Protein AF-A0A7X2ISZ4-F1 (afdb_monomer_lite)

Sequence (148 aa):
MPLRTDCNGVTVMLDDWPGGSYKAIVINRAYRNSQFAVVDILGTRSVVFQCYWCKKLIGSAGVEGDHVVKQELGKSASSELAALFTEAETDRAGEDHWNLVLSCSECNGGSRNKHKMMLRSSFAKDRDKQGPKDPPPSGGGSAMDVST

Secondary structure (DSSP, 8-state):
--EEE-TTS-EEE-PPPSSSSHHHHHHHHHHHTT-EEEEEETTEEEEEEE-TTT--EE-GGGEEEEESS-HHHHT-SSHHHHHHHHHHH---TTS--TTEEEEEHHHHTT-S--SS---GGG-HHHHTTSS--PPPPP----------

Radius of gyration: 27.55 Å; chains: 1; bounding box: 78×75×49 Å

Organism: NCBI:txid2666085

Foldseek 3Di:
DDWFAAPVRDIDDDDQDDDDDPLSLQVSVQRVVNQWDFDQDPNDTAIWGQAPPPRDTHHSVFKDKAFPLDPVQCVDPDPVSVVVVCVLQDDPPPDRSNGIHIHGCCDHVCPVVDPPDDDPCNDPVVVVVPDPDDPPDDDDDDDDDDDD

Structure (mmCIF, N/CA/C/O backbone):
data_AF-A0A7X2ISZ4-F1
#
_entry.id   AF-A0A7X2ISZ4-F1
#
loop_
_atom_site.group_PDB
_atom_site.id
_atom_site.type_symbol
_atom_site.label_atom_id
_atom_site.label_alt_id
_atom_site.label_comp_id
_atom_site.label_asym_id
_atom_site.label_entity_id
_atom_site.label_seq_id
_atom_site.pdbx_PDB_ins_code
_atom_site.Cartn_x
_atom_site.Cartn_y
_atom_site.Cartn_z
_atom_site.occupancy
_atom_site.B_iso_or_equiv
_atom_site.auth_seq_id
_atom_site.auth_comp_id
_atom_site.auth_asym_id
_atom_site.auth_atom_id
_atom_site.pdbx_PDB_model_num
ATOM 1 N N . MET A 1 1 ? -12.774 14.941 4.789 1.00 68.38 1 MET A N 1
ATOM 2 C CA . MET A 1 1 ? -12.990 13.487 4.887 1.00 68.38 1 MET A CA 1
ATOM 3 C C . MET A 1 1 ? -13.757 12.932 3.701 1.00 68.38 1 MET A C 1
ATOM 5 O O . MET A 1 1 ? -14.975 13.077 3.658 1.00 68.38 1 MET A O 1
ATOM 9 N N . PRO A 1 2 ? -13.067 12.313 2.734 1.00 86.69 2 PRO A N 1
ATOM 10 C CA . PRO A 1 2 ? -13.705 11.445 1.753 1.00 86.69 2 PRO A CA 1
ATOM 11 C C . PRO A 1 2 ? -14.299 10.193 2.419 1.00 86.69 2 PRO A C 1
ATOM 13 O O . PRO A 1 2 ? -13.836 9.729 3.464 1.00 86.69 2 PRO A O 1
ATOM 16 N N . LEU A 1 3 ? -15.328 9.642 1.779 1.00 92.62 3 LEU A N 1
ATOM 17 C CA . LEU A 1 3 ? -15.908 8.352 2.130 1.00 92.62 3 LEU A CA 1
ATOM 18 C C . LEU A 1 3 ? -15.057 7.243 1.493 1.00 92.62 3 LEU A C 1
ATOM 20 O O . LEU A 1 3 ? -14.785 7.290 0.292 1.00 92.62 3 LEU A O 1
ATOM 24 N N . ARG A 1 4 ? -14.608 6.266 2.285 1.00 92.50 4 ARG A N 1
ATOM 25 C CA . ARG A 1 4 ? -13.764 5.149 1.831 1.00 92.50 4 ARG A CA 1
ATOM 26 C C . ARG A 1 4 ? -14.392 3.822 2.239 1.00 92.50 4 ARG A C 1
ATOM 28 O O . ARG A 1 4 ? -14.944 3.720 3.331 1.00 92.50 4 ARG A O 1
ATOM 35 N N . THR A 1 5 ? -14.271 2.808 1.392 1.00 93.94 5 THR A N 1
ATOM 36 C CA . THR A 1 5 ? -14.699 1.438 1.704 1.00 93.94 5 THR A CA 1
ATOM 37 C C . THR A 1 5 ? -13.469 0.610 2.042 1.00 93.94 5 THR A C 1
ATOM 39 O O . THR A 1 5 ? -12.467 0.675 1.337 1.00 93.94 5 THR A O 1
ATOM 42 N N . ASP A 1 6 ? -13.514 -0.107 3.158 1.00 94.06 6 ASP A N 1
ATOM 43 C CA . ASP A 1 6 ? -12.428 -0.973 3.607 1.00 94.06 6 ASP A CA 1
ATOM 44 C C . ASP A 1 6 ? -12.459 -2.337 2.878 1.00 94.06 6 ASP A C 1
ATOM 46 O O . ASP A 1 6 ? -13.381 -2.636 2.112 1.00 94.06 6 ASP A O 1
ATOM 50 N N . CYS A 1 7 ? -11.461 -3.195 3.103 1.00 92.31 7 CYS A N 1
ATOM 51 C CA . CYS A 1 7 ? -11.361 -4.500 2.439 1.00 92.31 7 CYS A CA 1
ATOM 52 C C . CYS A 1 7 ? -12.472 -5.489 2.829 1.00 92.31 7 CYS A C 1
ATOM 54 O O . CYS A 1 7 ? -12.602 -6.536 2.195 1.00 92.31 7 CYS A O 1
ATOM 56 N N . ASN A 1 8 ? -13.251 -5.184 3.869 1.00 91.88 8 ASN A N 1
ATOM 57 C CA . ASN A 1 8 ? -14.375 -5.985 4.347 1.00 91.88 8 ASN A CA 1
ATOM 58 C C . ASN A 1 8 ? -15.727 -5.426 3.868 1.00 91.88 8 ASN A C 1
ATOM 60 O O . ASN A 1 8 ? -16.772 -5.956 4.243 1.00 91.88 8 ASN A O 1
ATOM 64 N N . GLY A 1 9 ? -15.726 -4.358 3.061 1.00 91.75 9 GLY A N 1
ATOM 65 C CA . GLY A 1 9 ? -16.940 -3.687 2.593 1.00 91.75 9 GLY A CA 1
ATOM 66 C C . GLY A 1 9 ? -17.519 -2.675 3.585 1.00 91.75 9 GLY A C 1
ATOM 67 O O . GLY A 1 9 ? -18.610 -2.157 3.354 1.00 91.75 9 GLY A O 1
ATOM 68 N N . VAL A 1 10 ? -16.815 -2.365 4.678 1.00 91.62 10 VAL A N 1
ATOM 69 C CA . VAL A 1 10 ? -17.250 -1.367 5.658 1.00 91.62 10 VAL A CA 1
ATOM 70 C C . VAL A 1 10 ? -16.872 0.019 5.165 1.00 91.62 10 VAL A C 1
ATOM 72 O O . VAL A 1 10 ? -15.704 0.329 4.931 1.00 91.62 10 VAL A O 1
ATOM 75 N N . THR A 1 11 ? -17.867 0.888 5.048 1.00 93.94 11 THR A N 1
ATOM 76 C CA . THR A 1 11 ? -17.649 2.271 4.641 1.00 93.94 11 THR A CA 1
ATOM 77 C C . THR A 1 11 ? -17.370 3.165 5.847 1.00 93.94 11 THR A C 1
ATOM 79 O O . THR A 1 11 ? -18.091 3.136 6.846 1.00 93.94 11 THR A O 1
ATOM 82 N N . VAL A 1 12 ? -16.319 3.979 5.761 1.00 92.31 12 VAL A N 1
ATOM 83 C CA . VAL A 1 12 ? -15.872 4.882 6.825 1.00 92.31 12 VAL A CA 1
ATOM 84 C C . VAL A 1 12 ? -15.496 6.253 6.273 1.00 92.31 12 VAL A C 1
ATOM 86 O O . VAL A 1 12 ? -15.039 6.387 5.139 1.00 92.31 12 VAL A O 1
ATOM 89 N N . MET A 1 13 ? -15.666 7.283 7.100 1.00 92.94 13 MET A N 1
ATOM 90 C CA . MET A 1 13 ? -15.099 8.604 6.838 1.00 92.94 13 MET A CA 1
ATOM 91 C C . MET A 1 13 ? -13.635 8.580 7.262 1.00 92.94 13 MET A C 1
ATOM 93 O O . MET A 1 13 ? -13.343 8.335 8.434 1.00 92.94 13 MET A O 1
ATOM 97 N N . LEU A 1 14 ? -12.726 8.789 6.312 1.00 90.50 14 LEU A N 1
ATOM 98 C CA . LEU A 1 14 ? -11.290 8.695 6.556 1.00 90.50 14 LEU A CA 1
ATOM 99 C C . LEU A 1 14 ? -10.567 9.780 5.766 1.00 90.50 14 LEU A C 1
ATOM 101 O O . LEU A 1 14 ? -10.662 9.818 4.541 1.00 90.50 14 LEU A O 1
ATOM 105 N N . ASP A 1 15 ? -9.872 10.674 6.466 1.00 90.31 15 ASP A N 1
ATOM 106 C CA . ASP A 1 15 ? -9.008 11.659 5.818 1.00 90.31 15 ASP A CA 1
ATOM 107 C C . ASP A 1 15 ? -7.781 10.994 5.202 1.00 90.31 15 ASP A C 1
ATOM 109 O O . ASP A 1 15 ? -7.257 9.993 5.703 1.00 90.31 15 ASP A O 1
ATOM 113 N N . ASP A 1 16 ? -7.311 11.591 4.111 1.00 87.88 16 ASP A N 1
ATOM 114 C CA . ASP A 1 16 ? -6.036 11.222 3.528 1.00 87.88 16 ASP A CA 1
ATOM 115 C C . ASP A 1 16 ? -4.918 11.471 4.552 1.00 87.88 16 ASP A C 1
ATOM 117 O O . ASP A 1 16 ? -4.918 12.442 5.315 1.00 87.88 16 ASP A O 1
ATOM 121 N N . TRP A 1 17 ? -3.947 10.567 4.568 1.00 84.69 17 TRP A N 1
ATOM 122 C CA . TRP A 1 17 ? -2.746 10.691 5.367 1.00 84.69 17 TRP A CA 1
ATOM 123 C C . TRP A 1 17 ? -2.029 11.999 5.010 1.00 84.69 17 TRP A C 1
ATOM 125 O O . TRP A 1 17 ? -1.772 12.251 3.826 1.00 84.69 17 TRP A O 1
ATOM 135 N N . PRO A 1 18 ? -1.690 12.828 6.011 1.00 80.50 18 PRO A N 1
ATOM 136 C CA . PRO A 1 18 ? -1.170 14.161 5.762 1.00 80.50 18 PRO A CA 1
ATOM 137 C C . PRO A 1 18 ? 0.229 14.134 5.131 1.00 80.50 18 PRO A C 1
ATOM 139 O O . PRO A 1 18 ? 1.081 13.306 5.468 1.00 80.50 18 PRO A O 1
ATOM 142 N N . GLY A 1 19 ? 0.485 15.117 4.264 1.00 74.75 19 GLY A N 1
ATOM 143 C CA . GLY A 1 19 ? 1.790 15.374 3.650 1.00 74.75 19 GLY A CA 1
ATOM 144 C C . GLY A 1 19 ? 2.006 14.704 2.287 1.00 74.75 19 GLY A C 1
ATOM 145 O O . GLY A 1 19 ? 1.249 13.843 1.859 1.00 74.75 19 GLY A O 1
ATOM 146 N N . GLY A 1 20 ? 3.076 15.115 1.598 1.00 74.12 20 GLY A N 1
ATOM 147 C CA . GLY A 1 20 ? 3.455 14.623 0.262 1.00 74.12 20 GLY A CA 1
ATOM 148 C C . GLY A 1 20 ? 4.542 13.544 0.267 1.00 74.12 20 GLY A C 1
ATOM 149 O O . GLY A 1 20 ? 5.239 13.367 -0.727 1.00 74.12 20 GLY A O 1
ATOM 150 N N . SER A 1 21 ? 4.762 12.868 1.398 1.00 79.31 21 SER A N 1
ATOM 151 C CA . SER A 1 21 ? 5.801 11.835 1.492 1.00 79.31 21 SER A CA 1
ATOM 152 C C . SER A 1 21 ? 5.438 10.592 0.673 1.00 79.31 21 SER A C 1
ATOM 154 O O . SER A 1 21 ? 4.261 10.278 0.502 1.00 79.31 21 SER A O 1
ATOM 156 N N . TYR A 1 22 ? 6.441 9.815 0.251 1.00 78.50 22 TYR A N 1
ATOM 157 C CA . TYR A 1 22 ? 6.223 8.519 -0.410 1.00 78.50 22 TYR A CA 1
ATOM 158 C C . TYR A 1 22 ? 5.282 7.607 0.394 1.00 78.50 22 TYR A C 1
ATOM 160 O O . TYR A 1 22 ? 4.371 6.993 -0.154 1.00 78.50 22 TYR A O 1
ATOM 168 N N . LYS A 1 23 ? 5.433 7.588 1.724 1.00 81.00 23 LYS A N 1
ATOM 169 C CA . LYS A 1 23 ? 4.561 6.818 2.616 1.00 81.00 23 LYS A CA 1
ATOM 170 C C . LYS A 1 23 ? 3.110 7.310 2.592 1.00 81.00 23 LYS A C 1
ATOM 172 O O . LYS A 1 23 ? 2.202 6.485 2.567 1.00 81.00 23 LYS A O 1
ATOM 177 N N . ALA A 1 24 ? 2.892 8.626 2.560 1.00 82.19 24 ALA A N 1
ATOM 178 C CA . ALA A 1 24 ? 1.553 9.199 2.431 1.00 82.19 24 ALA A CA 1
ATOM 179 C C . ALA A 1 24 ? 0.913 8.819 1.086 1.00 82.19 24 ALA A C 1
ATOM 181 O O . ALA A 1 24 ? -0.244 8.410 1.061 1.00 82.19 24 ALA A O 1
ATOM 182 N N . ILE A 1 25 ? 1.678 8.842 -0.013 1.00 83.19 25 ILE A N 1
ATOM 183 C CA . ILE A 1 25 ? 1.206 8.407 -1.340 1.00 83.19 25 ILE A CA 1
ATOM 184 C C . ILE A 1 25 ? 0.743 6.942 -1.301 1.00 83.19 25 ILE A C 1
ATOM 186 O O . ILE A 1 25 ? -0.376 6.643 -1.719 1.00 83.19 25 ILE A O 1
ATOM 190 N N . VAL A 1 26 ? 1.565 6.041 -0.751 1.00 86.31 26 VAL A N 1
ATOM 191 C CA . VAL A 1 26 ? 1.252 4.602 -0.636 1.00 86.31 26 VAL A CA 1
ATOM 192 C C . VAL A 1 26 ? -0.002 4.366 0.209 1.00 86.31 26 VAL A C 1
ATOM 194 O O . VAL A 1 26 ? -0.870 3.584 -0.173 1.00 86.31 26 VAL A O 1
ATOM 197 N N . ILE A 1 27 ? -0.128 5.058 1.342 1.00 90.12 27 ILE A N 1
ATOM 198 C CA . ILE A 1 27 ? -1.277 4.902 2.240 1.00 90.12 27 ILE A CA 1
ATOM 199 C C . ILE A 1 27 ? -2.560 5.470 1.622 1.00 90.12 27 ILE A C 1
ATOM 201 O O . ILE A 1 27 ? -3.585 4.791 1.607 1.00 90.12 27 ILE A O 1
ATOM 205 N N . ASN A 1 28 ? -2.513 6.671 1.046 1.00 89.44 28 ASN A N 1
ATOM 206 C CA . ASN A 1 28 ? -3.683 7.294 0.413 1.00 89.44 28 ASN A CA 1
ATOM 207 C C . ASN A 1 28 ? -4.172 6.485 -0.785 1.00 89.44 28 ASN A C 1
ATOM 209 O O . ASN A 1 28 ? -5.353 6.484 -1.131 1.00 89.44 28 ASN A O 1
ATOM 213 N N . ARG A 1 29 ? -3.259 5.765 -1.428 1.00 86.62 29 ARG A N 1
ATOM 214 C CA . ARG A 1 29 ? -3.596 4.789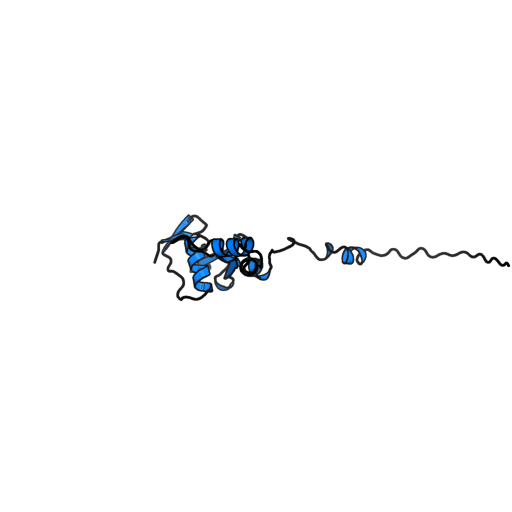 -2.450 1.00 86.62 29 ARG A CA 1
ATOM 215 C C . ARG A 1 29 ? -4.246 3.536 -1.868 1.00 86.62 29 ARG A C 1
ATOM 217 O O . ARG A 1 29 ? -5.252 3.080 -2.397 1.00 86.62 29 ARG A O 1
ATOM 224 N N . ALA A 1 30 ? -3.732 3.009 -0.760 1.00 89.81 30 ALA A N 1
ATOM 225 C CA . ALA A 1 30 ? -4.377 1.901 -0.061 1.00 89.81 30 ALA A CA 1
ATOM 226 C C . ALA A 1 30 ? -5.817 2.248 0.362 1.00 89.81 30 ALA A C 1
ATOM 228 O O . ALA A 1 30 ? -6.697 1.397 0.260 1.00 89.81 30 ALA A O 1
ATOM 229 N N . TYR A 1 31 ? -6.086 3.499 0.753 1.00 91.50 31 TYR A N 1
ATOM 230 C CA . TYR A 1 31 ? -7.447 3.979 1.025 1.00 91.50 31 TYR A CA 1
ATOM 231 C C . TYR A 1 31 ? -8.349 3.970 -0.212 1.00 91.50 31 TYR A C 1
ATOM 233 O O . TYR A 1 31 ? -9.507 3.571 -0.116 1.00 91.50 31 TYR A O 1
ATOM 241 N N . ARG A 1 32 ? -7.830 4.383 -1.373 1.00 88.19 32 ARG A N 1
ATOM 242 C CA . ARG A 1 32 ? -8.562 4.351 -2.651 1.00 88.19 32 ARG A CA 1
ATOM 243 C C . ARG A 1 32 ? -8.854 2.927 -3.124 1.00 88.19 32 ARG A C 1
ATOM 245 O O . ARG A 1 32 ? -9.963 2.643 -3.557 1.00 88.19 32 ARG A O 1
ATOM 252 N N . ASN A 1 33 ? -7.902 2.021 -2.934 1.00 86.25 33 ASN A N 1
ATOM 253 C CA . ASN A 1 33 ? -7.984 0.634 -3.393 1.00 86.25 33 ASN A CA 1
ATOM 254 C C . ASN A 1 33 ? -8.654 -0.322 -2.395 1.00 86.25 33 ASN A C 1
ATOM 256 O O . ASN A 1 33 ? -8.551 -1.536 -2.558 1.00 86.25 33 ASN A O 1
ATOM 260 N N . SER A 1 34 ? -9.301 0.190 -1.343 1.00 91.44 34 SER A N 1
ATOM 261 C CA . SER A 1 34 ? -9.907 -0.635 -0.285 1.00 91.44 34 SER A CA 1
ATOM 262 C C . SER A 1 34 ? -8.916 -1.624 0.361 1.00 91.44 34 SER A C 1
ATOM 264 O O . SER A 1 34 ? -9.285 -2.725 0.750 1.00 91.44 34 SER A O 1
ATOM 266 N N . GLN A 1 35 ? -7.631 -1.259 0.479 1.00 91.88 35 GLN A N 1
ATOM 267 C CA . GLN A 1 35 ? -6.560 -2.089 1.063 1.00 91.88 35 GLN A CA 1
ATOM 268 C C . GLN A 1 35 ? -6.278 -1.745 2.530 1.00 91.88 35 GLN A C 1
ATOM 270 O O . GLN A 1 35 ? -5.134 -1.733 2.994 1.00 91.88 35 GLN A O 1
ATOM 275 N N . PHE A 1 36 ? -7.326 -1.444 3.275 1.00 95.19 36 PHE A N 1
ATOM 276 C CA . PHE A 1 36 ? -7.258 -1.179 4.701 1.00 95.19 36 PHE A CA 1
ATOM 277 C C . PHE A 1 36 ? -8.436 -1.857 5.388 1.00 95.19 36 PHE A C 1
ATOM 279 O O . PHE A 1 36 ? -9.407 -2.221 4.735 1.00 95.19 36 PHE A O 1
ATOM 286 N N . ALA A 1 37 ? -8.341 -2.028 6.696 1.00 95.00 37 ALA A N 1
ATOM 287 C CA . ALA A 1 37 ? -9.436 -2.454 7.543 1.00 95.00 37 ALA A CA 1
ATOM 288 C C . ALA A 1 37 ? -9.471 -1.551 8.766 1.00 95.00 37 ALA A C 1
ATOM 290 O O . ALA A 1 37 ? -8.426 -1.106 9.259 1.00 95.00 37 ALA A O 1
ATOM 291 N N . VAL A 1 38 ? -10.672 -1.298 9.270 1.00 92.94 38 VAL A N 1
ATOM 292 C CA . VAL A 1 38 ? -10.827 -0.591 10.536 1.00 92.94 38 VAL A CA 1
ATOM 293 C C . VAL A 1 38 ? -11.127 -1.602 11.627 1.00 92.94 38 VAL A C 1
ATOM 295 O O . VAL A 1 38 ? -12.167 -2.252 11.614 1.00 92.94 38 VAL A O 1
ATOM 298 N N . VAL A 1 39 ? -10.193 -1.743 12.561 1.00 91.69 39 VAL A N 1
ATOM 299 C CA . VAL A 1 39 ? -10.240 -2.735 13.638 1.00 91.69 39 VAL A CA 1
ATOM 300 C C . VAL A 1 39 ? -10.309 -2.038 14.988 1.00 91.69 39 VAL A C 1
ATOM 302 O O . VAL A 1 39 ? -9.788 -0.936 15.154 1.00 91.69 39 VAL A O 1
ATOM 305 N N . ASP A 1 40 ? -10.949 -2.677 15.958 1.00 90.81 40 ASP A N 1
ATOM 306 C CA . ASP A 1 40 ? -10.922 -2.223 17.344 1.00 90.81 40 ASP A CA 1
ATOM 307 C C . ASP A 1 40 ? -9.809 -2.966 18.090 1.00 90.81 40 ASP A C 1
ATOM 309 O O . ASP A 1 40 ? -9.810 -4.197 18.168 1.00 90.81 40 ASP A O 1
ATOM 313 N N . ILE A 1 41 ? -8.823 -2.222 18.588 1.00 85.81 41 ILE A N 1
ATOM 314 C CA . ILE A 1 41 ? -7.718 -2.756 19.380 1.00 85.81 41 ILE A CA 1
ATOM 315 C C . ILE A 1 41 ? -7.813 -2.110 20.757 1.00 85.81 41 ILE A C 1
ATOM 317 O O . ILE A 1 41 ? -7.567 -0.915 20.904 1.00 85.81 41 ILE A O 1
ATOM 321 N N . LEU A 1 42 ? -8.157 -2.909 21.771 1.00 88.56 42 LEU A N 1
ATOM 322 C CA . LEU A 1 42 ? -8.269 -2.463 23.167 1.00 88.56 42 LEU A CA 1
ATOM 323 C C . LEU A 1 42 ? -9.245 -1.280 23.365 1.00 88.56 42 LEU A C 1
ATOM 325 O O . LEU A 1 42 ? -8.982 -0.388 24.168 1.00 88.56 42 LEU A O 1
ATOM 329 N N . GLY A 1 43 ? -10.360 -1.250 22.629 1.00 88.94 43 GLY A N 1
ATOM 330 C CA . GLY A 1 43 ? -11.355 -0.172 22.690 1.00 88.94 43 GLY A CA 1
ATOM 331 C C . GLY A 1 43 ? -10.975 1.066 21.872 1.00 88.94 43 GLY A C 1
ATOM 332 O O . GLY A 1 43 ? -11.677 2.076 21.920 1.00 88.94 43 GLY A O 1
ATOM 333 N N . THR A 1 44 ? -9.857 1.017 21.139 1.00 89.69 44 THR A N 1
ATOM 334 C CA . THR A 1 44 ? -9.410 2.088 20.250 1.00 89.69 44 THR A CA 1
ATOM 335 C C . THR A 1 44 ? -9.546 1.662 18.796 1.00 89.69 44 THR A C 1
ATOM 337 O O . THR A 1 44 ? -8.859 0.757 18.308 1.00 89.69 44 THR A O 1
ATOM 340 N N . ARG A 1 45 ? -10.389 2.393 18.066 1.00 88.06 45 ARG A N 1
ATOM 341 C CA . ARG A 1 45 ? -10.560 2.224 16.625 1.00 88.06 45 ARG A CA 1
ATOM 342 C C . ARG A 1 45 ? -9.272 2.603 15.895 1.00 88.06 45 ARG A C 1
ATOM 344 O O . ARG A 1 45 ? -8.854 3.756 15.914 1.00 88.06 45 ARG A O 1
ATOM 351 N N . SER A 1 46 ? -8.664 1.625 15.239 1.00 90.94 46 SER A N 1
ATOM 352 C CA . SER A 1 46 ? -7.382 1.745 14.550 1.00 90.94 46 SER A CA 1
ATOM 353 C C . SER A 1 46 ? -7.513 1.339 13.087 1.00 90.94 46 SER A C 1
ATOM 355 O O . SER A 1 46 ? -8.253 0.418 12.742 1.00 90.94 46 SER A O 1
ATOM 357 N N . VAL A 1 47 ? -6.766 2.014 12.214 1.00 92.94 47 VAL A N 1
ATOM 358 C CA . VAL A 1 47 ? -6.663 1.644 10.799 1.00 92.94 47 VAL A CA 1
ATOM 359 C C . VAL A 1 47 ? -5.449 0.742 10.616 1.00 92.94 47 VAL A C 1
ATOM 361 O O . VAL A 1 47 ? -4.324 1.115 10.957 1.00 92.94 47 VAL A O 1
ATOM 364 N N . VAL A 1 48 ? -5.682 -0.444 10.066 1.00 95.31 48 VAL A N 1
ATOM 365 C CA . VAL A 1 48 ? -4.637 -1.378 9.638 1.00 95.31 48 VAL A CA 1
ATOM 366 C C . VAL A 1 48 ? -4.712 -1.565 8.131 1.00 95.31 48 VAL A C 1
ATOM 368 O O . VAL A 1 48 ? -5.741 -1.325 7.508 1.00 95.31 48 VAL A O 1
ATOM 371 N N . PHE A 1 49 ? -3.613 -1.994 7.531 1.00 95.62 49 PHE A N 1
ATOM 372 C CA . PHE A 1 49 ? -3.456 -2.072 6.087 1.00 95.62 49 PHE A CA 1
ATOM 373 C C . PHE A 1 49 ? -3.327 -3.514 5.635 1.00 95.62 49 PHE A C 1
ATOM 375 O O . PHE A 1 49 ? -2.644 -4.305 6.280 1.00 95.62 49 PHE A O 1
ATOM 382 N N . GLN A 1 50 ? -3.954 -3.862 4.518 1.00 94.44 50 GLN A N 1
ATOM 383 C CA . GLN A 1 50 ? -3.840 -5.191 3.938 1.00 94.44 50 GLN A CA 1
ATOM 384 C C . GLN A 1 50 ? -2.700 -5.211 2.918 1.00 94.44 50 GLN A C 1
ATOM 386 O O . GLN A 1 50 ? -2.773 -4.561 1.876 1.00 94.44 50 GLN A O 1
ATOM 391 N N . CYS A 1 51 ? -1.661 -6.002 3.186 1.00 91.25 51 CYS A N 1
ATOM 392 C CA . CYS A 1 51 ? -0.574 -6.212 2.231 1.00 91.25 51 CYS A CA 1
ATOM 393 C C . CYS A 1 51 ? -1.121 -6.753 0.899 1.00 91.25 51 CYS A C 1
ATOM 395 O O . CYS A 1 51 ? -1.808 -7.777 0.882 1.00 91.25 51 CYS A O 1
ATOM 397 N N . TYR A 1 52 ? -0.767 -6.117 -0.222 1.00 88.69 52 TYR A N 1
ATOM 398 C CA . TYR A 1 52 ? -1.197 -6.520 -1.563 1.00 88.69 52 TYR A CA 1
ATOM 399 C C . TYR A 1 52 ? -0.849 -7.983 -1.871 1.00 88.69 52 TYR A C 1
ATOM 401 O O . TYR A 1 52 ? -1.670 -8.705 -2.439 1.00 88.69 52 TYR A O 1
ATOM 409 N N . TRP A 1 53 ? 0.325 -8.441 -1.429 1.00 85.50 53 TRP A N 1
ATOM 410 C CA . TRP A 1 53 ? 0.872 -9.754 -1.769 1.00 85.50 53 TRP A CA 1
ATOM 411 C C . TRP A 1 53 ? 0.359 -10.895 -0.890 1.00 85.50 53 TRP A C 1
ATOM 413 O O . TRP A 1 53 ? -0.125 -11.902 -1.400 1.00 85.50 53 TRP A O 1
ATOM 423 N N . CYS A 1 54 ? 0.497 -10.772 0.433 1.00 87.06 54 CYS A N 1
ATOM 424 C CA . CYS A 1 54 ? 0.195 -11.860 1.371 1.00 87.06 54 CYS A CA 1
ATOM 425 C C . CYS A 1 54 ? -1.141 -11.698 2.097 1.00 87.06 54 CYS A C 1
ATOM 427 O O . CYS A 1 54 ? -1.501 -12.564 2.888 1.00 87.06 54 CYS A O 1
ATOM 429 N N . LYS A 1 55 ? -1.848 -10.586 1.864 1.00 91.25 55 LYS A N 1
ATOM 430 C CA . LYS A 1 55 ? -3.136 -10.244 2.485 1.00 91.25 55 LYS A CA 1
ATOM 431 C C . LYS A 1 55 ? -3.117 -10.150 4.019 1.00 91.25 55 LYS A C 1
ATOM 433 O O . LYS A 1 55 ? -4.166 -9.974 4.628 1.00 91.25 55 LYS A O 1
ATOM 438 N N . LYS A 1 56 ? -1.937 -10.205 4.654 1.00 91.88 56 LYS A N 1
ATOM 439 C CA . LYS A 1 56 ? -1.778 -9.948 6.092 1.00 91.88 56 LYS A CA 1
ATOM 440 C C . LYS A 1 56 ? -2.145 -8.499 6.411 1.00 91.88 56 LYS A C 1
ATOM 442 O O . LYS A 1 56 ? -1.784 -7.593 5.655 1.00 91.88 56 LYS A O 1
ATOM 447 N N . LEU A 1 57 ? -2.802 -8.304 7.552 1.00 92.94 57 LEU A N 1
ATOM 448 C CA . LEU A 1 57 ? -3.044 -6.983 8.119 1.00 92.94 57 LEU A CA 1
ATOM 449 C C . LEU A 1 57 ? -1.799 -6.511 8.872 1.00 92.94 57 LEU A C 1
ATOM 451 O O . LEU A 1 57 ? -1.244 -7.246 9.688 1.00 92.94 57 LEU A O 1
ATOM 455 N N . ILE A 1 58 ? -1.358 -5.293 8.584 1.00 93.56 58 ILE A N 1
ATOM 456 C CA . ILE A 1 58 ? -0.182 -4.666 9.185 1.00 93.56 58 ILE A CA 1
ATOM 457 C C . ILE A 1 58 ? -0.532 -3.269 9.687 1.00 93.56 58 ILE A C 1
ATOM 459 O O . ILE A 1 58 ? -1.336 -2.556 9.089 1.00 93.56 58 ILE A O 1
ATOM 463 N N . GLY A 1 59 ? 0.084 -2.859 10.793 1.00 91.50 59 GLY A N 1
ATOM 464 C CA . GLY A 1 59 ? -0.011 -1.477 11.255 1.00 91.50 59 GLY A C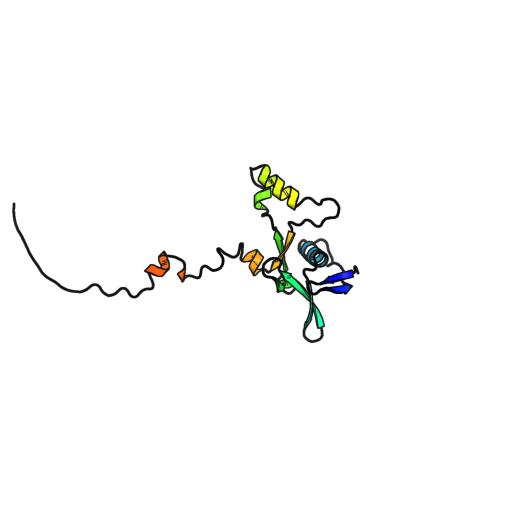A 1
ATOM 465 C C . GLY A 1 59 ? 0.727 -0.522 10.316 1.00 91.50 59 GLY A C 1
ATOM 466 O O . GLY A 1 59 ? 1.605 -0.932 9.555 1.00 91.50 59 GLY A O 1
ATOM 467 N N . SER A 1 60 ? 0.429 0.773 10.423 1.00 88.75 60 SER A N 1
ATOM 468 C CA . SER A 1 60 ? 1.076 1.831 9.630 1.00 88.75 60 SER A CA 1
ATOM 469 C C . SER A 1 60 ? 2.611 1.819 9.712 1.00 88.75 60 SER A C 1
ATOM 471 O O . SER A 1 60 ? 3.285 2.240 8.773 1.00 88.75 60 SER A O 1
ATOM 473 N N . ALA A 1 61 ? 3.189 1.323 10.810 1.00 87.25 61 ALA A N 1
ATOM 474 C CA . ALA A 1 61 ? 4.633 1.176 10.978 1.00 87.25 61 ALA A CA 1
ATOM 475 C C . ALA A 1 61 ? 5.262 0.172 9.993 1.00 87.25 61 ALA A C 1
ATOM 477 O O . ALA A 1 61 ? 6.379 0.407 9.548 1.00 87.25 61 ALA A O 1
ATOM 478 N N . GLY A 1 62 ? 4.543 -0.892 9.618 1.00 84.81 62 GLY A N 1
ATOM 479 C CA . GLY A 1 62 ? 5.026 -1.938 8.706 1.00 84.81 62 GLY A CA 1
ATOM 480 C C . GLY A 1 62 ? 4.663 -1.721 7.234 1.00 84.81 62 GLY A C 1
ATOM 481 O O . GLY A 1 62 ? 4.875 -2.620 6.424 1.00 84.81 62 GLY A O 1
ATOM 482 N N . VAL A 1 63 ? 4.065 -0.570 6.903 1.00 88.62 63 VAL A N 1
ATOM 483 C CA . VAL A 1 63 ? 3.660 -0.216 5.538 1.00 88.62 63 VAL A CA 1
ATOM 484 C C . VAL A 1 63 ? 4.863 0.214 4.714 1.00 88.62 63 VAL A C 1
ATOM 486 O O . VAL A 1 63 ? 5.540 1.188 5.054 1.00 88.62 63 VAL A O 1
ATOM 489 N N . GLU A 1 64 ? 5.039 -0.453 3.580 1.00 88.19 64 GLU A N 1
ATOM 490 C CA . GLU A 1 64 ? 6.024 -0.121 2.558 1.00 88.19 64 GLU A CA 1
ATOM 491 C C . GLU A 1 64 ? 5.355 -0.034 1.178 1.00 88.19 64 GLU A C 1
ATOM 493 O O . GLU A 1 64 ? 4.334 -0.677 0.919 1.00 88.19 64 GLU A O 1
ATOM 498 N N . GLY A 1 65 ? 5.922 0.774 0.283 1.00 84.12 65 GLY A N 1
ATOM 499 C CA . GLY A 1 65 ? 5.477 0.862 -1.109 1.00 84.12 65 GLY A CA 1
ATOM 5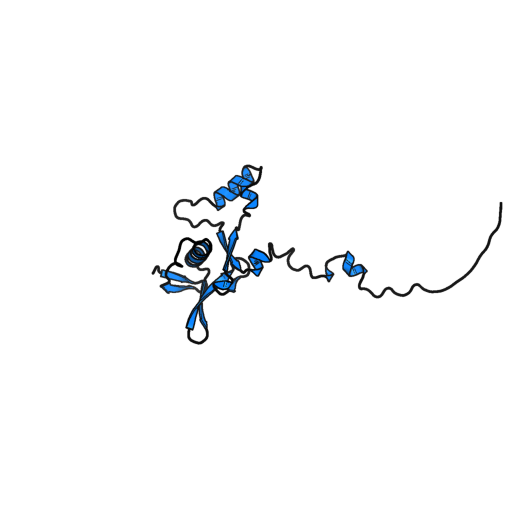00 C C . GLY A 1 65 ? 6.304 -0.052 -2.000 1.00 84.12 65 GLY A C 1
ATOM 501 O O . GLY A 1 65 ? 7.532 -0.012 -1.924 1.00 84.12 65 GLY A O 1
ATOM 502 N N . ASP A 1 66 ? 5.641 -0.835 -2.841 1.00 81.25 66 ASP A N 1
ATOM 503 C CA . ASP A 1 66 ? 6.267 -1.763 -3.784 1.00 81.25 66 ASP A CA 1
ATOM 504 C C . ASP A 1 66 ? 5.71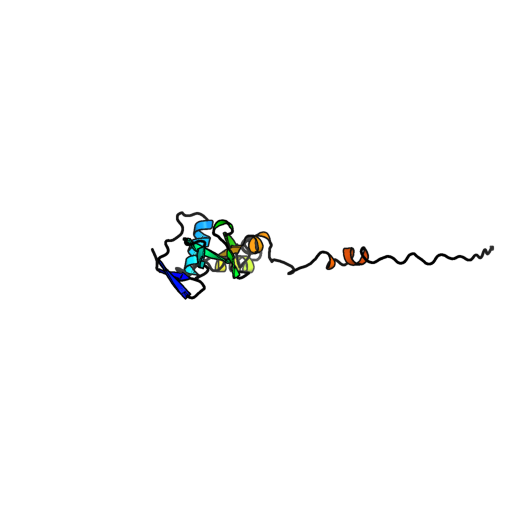4 -1.557 -5.198 1.00 81.25 66 ASP A C 1
ATOM 506 O O . ASP A 1 66 ? 4.613 -1.030 -5.353 1.00 81.25 66 ASP A O 1
ATOM 510 N N . HIS A 1 67 ? 6.475 -1.961 -6.217 1.00 79.38 67 HIS A N 1
ATOM 511 C CA . HIS A 1 67 ? 6.075 -1.835 -7.617 1.00 79.38 67 HIS A CA 1
ATOM 512 C C . HIS A 1 67 ? 5.740 -3.207 -8.214 1.00 79.38 67 HIS A C 1
ATOM 514 O O . HIS A 1 67 ? 6.566 -4.122 -8.180 1.00 79.38 67 HIS A O 1
ATOM 520 N N . VAL A 1 68 ? 4.542 -3.360 -8.785 1.00 72.31 68 VAL A N 1
ATOM 521 C CA . VAL A 1 68 ? 4.087 -4.603 -9.439 1.00 72.31 68 VAL A CA 1
ATOM 522 C C . VAL A 1 68 ? 5.025 -4.976 -10.596 1.00 72.31 68 VAL A C 1
ATOM 524 O O . VAL A 1 68 ? 5.476 -6.118 -10.714 1.00 72.31 68 VAL A O 1
ATOM 527 N N . VAL A 1 69 ? 5.363 -3.988 -11.419 1.00 70.62 69 VAL A N 1
ATOM 528 C CA . VAL A 1 69 ? 6.400 -3.991 -12.449 1.00 70.62 69 VAL A CA 1
ATOM 529 C C . VAL A 1 69 ? 7.666 -3.393 -11.849 1.00 70.62 69 VAL A C 1
ATOM 531 O O . VAL A 1 69 ? 7.694 -2.247 -11.402 1.00 70.62 69 VAL A O 1
ATOM 534 N N . LYS A 1 70 ? 8.754 -4.167 -11.857 1.00 69.62 70 LYS A N 1
ATOM 535 C CA . LYS A 1 70 ? 10.007 -3.729 -11.234 1.00 69.62 70 LYS A CA 1
ATOM 536 C C . LYS A 1 70 ? 10.534 -2.453 -11.875 1.00 69.62 70 LYS A C 1
ATOM 538 O O . LYS A 1 70 ? 10.676 -2.391 -13.092 1.00 69.62 70 LYS A O 1
ATOM 543 N N . GLN A 1 71 ? 10.978 -1.521 -11.037 1.00 63.44 71 GLN A N 1
ATOM 544 C CA . GLN A 1 71 ? 11.653 -0.289 -11.460 1.00 63.44 71 GLN A CA 1
ATOM 545 C C . GLN A 1 71 ? 12.884 -0.529 -12.350 1.00 63.44 71 GLN A C 1
ATOM 547 O O . GLN A 1 71 ? 13.223 0.309 -13.181 1.00 63.44 71 GLN A O 1
ATOM 552 N N . GLU A 1 72 ? 13.543 -1.684 -12.212 1.00 62.38 72 GLU A N 1
ATOM 553 C CA . GLU A 1 72 ? 14.658 -2.108 -13.072 1.00 62.38 72 GLU A CA 1
ATOM 554 C C . GLU A 1 72 ? 14.264 -2.175 -14.558 1.00 62.38 72 GLU A C 1
ATOM 556 O O . GLU A 1 72 ? 15.090 -1.887 -15.420 1.00 62.38 72 GLU A O 1
ATOM 561 N N . LEU A 1 73 ? 13.002 -2.502 -14.864 1.00 63.66 73 LEU A N 1
ATOM 562 C CA . LEU A 1 73 ? 12.503 -2.578 -16.239 1.00 63.66 73 LEU A CA 1
ATOM 563 C C . LEU A 1 73 ? 12.401 -1.195 -16.887 1.00 63.66 73 LEU A C 1
ATOM 565 O O . LEU A 1 73 ? 12.729 -1.061 -18.060 1.00 63.66 73 LEU A O 1
ATOM 569 N N . GLY A 1 74 ? 12.086 -0.156 -16.108 1.00 60.19 74 GLY A N 1
ATOM 570 C CA . GLY A 1 74 ? 12.122 1.236 -16.568 1.00 60.19 74 GLY A CA 1
ATOM 571 C C . GLY A 1 74 ? 13.520 1.741 -16.930 1.00 60.19 74 GLY A C 1
ATOM 572 O O . GLY A 1 74 ? 13.650 2.730 -17.644 1.00 60.19 74 GLY A O 1
ATOM 573 N N . LYS A 1 75 ? 14.574 1.059 -16.464 1.00 70.00 75 LYS A N 1
ATOM 574 C CA . LYS A 1 75 ? 15.981 1.353 -16.790 1.00 70.00 75 LYS A CA 1
ATOM 575 C C . LYS A 1 75 ? 16.561 0.381 -17.824 1.00 70.00 75 LYS A C 1
ATOM 577 O O . LYS A 1 75 ? 17.767 0.394 -18.064 1.00 70.00 75 LYS A O 1
ATOM 582 N N . SER A 1 76 ? 15.730 -0.493 -18.392 1.00 71.75 76 SER A N 1
ATOM 583 C CA . SER A 1 76 ? 16.158 -1.482 -19.376 1.00 71.75 76 SER A CA 1
ATOM 584 C C . SER A 1 76 ? 16.598 -0.811 -20.676 1.00 71.75 76 SER A C 1
ATOM 586 O O . SER A 1 76 ? 15.981 0.146 -21.132 1.00 71.75 76 SER A O 1
ATOM 588 N N . ALA A 1 77 ? 17.634 -1.358 -21.316 1.00 75.44 77 ALA A N 1
ATOM 589 C CA . ALA A 1 77 ? 18.026 -0.964 -22.671 1.00 75.44 77 ALA A CA 1
ATOM 590 C C . ALA A 1 77 ? 17.014 -1.431 -23.740 1.00 75.44 77 ALA A C 1
ATOM 592 O O . ALA A 1 77 ? 17.066 -0.981 -24.882 1.00 75.44 77 ALA A O 1
ATOM 593 N N . SER A 1 78 ? 16.097 -2.336 -23.380 1.00 80.75 78 SER A N 1
ATOM 594 C CA . SER A 1 78 ? 14.966 -2.720 -24.225 1.00 80.75 78 SER A CA 1
ATOM 595 C C . SER A 1 78 ? 13.867 -1.663 -24.131 1.00 80.75 78 SER A C 1
ATOM 597 O O . SER A 1 78 ? 13.298 -1.441 -23.060 1.00 80.75 78 SER A O 1
ATOM 599 N N . SER A 1 79 ? 13.543 -1.052 -25.271 1.00 75.88 79 SER A N 1
ATOM 600 C CA . SER A 1 79 ? 12.473 -0.058 -25.400 1.00 75.88 79 SER A CA 1
ATOM 601 C C . SER A 1 79 ? 11.101 -0.609 -25.006 1.00 75.88 79 SER A C 1
ATOM 603 O O . SER A 1 79 ? 10.313 0.118 -24.414 1.00 75.88 79 SER A O 1
ATOM 605 N N . GLU A 1 80 ? 10.829 -1.889 -25.268 1.00 72.62 80 GLU A N 1
ATOM 606 C CA . GLU A 1 80 ? 9.577 -2.552 -24.880 1.00 72.62 80 GLU A CA 1
ATOM 607 C C . GLU A 1 80 ? 9.442 -2.674 -23.356 1.00 72.62 80 GLU A C 1
ATOM 609 O O . GLU A 1 80 ? 8.395 -2.364 -22.793 1.00 72.62 80 GLU A O 1
ATOM 614 N N . LEU A 1 81 ? 10.516 -3.076 -22.666 1.00 67.38 81 LEU A N 1
ATOM 615 C CA . LEU A 1 81 ? 10.517 -3.206 -21.204 1.00 67.38 81 LEU A CA 1
ATOM 616 C C . LEU A 1 81 ? 10.451 -1.845 -20.501 1.00 67.38 81 LEU A C 1
ATOM 618 O O . LEU A 1 81 ? 9.776 -1.719 -19.477 1.00 67.38 81 LEU A O 1
ATOM 622 N N . ALA A 1 82 ? 11.113 -0.831 -21.062 1.00 68.81 82 ALA A N 1
ATOM 623 C CA . ALA A 1 82 ? 11.005 0.538 -20.576 1.00 68.81 82 ALA A CA 1
ATOM 624 C C . ALA A 1 82 ? 9.586 1.096 -20.788 1.00 68.81 82 ALA A C 1
ATOM 626 O O . ALA A 1 82 ? 9.023 1.677 -19.862 1.00 68.81 82 ALA A O 1
ATOM 627 N N . ALA A 1 83 ? 8.976 0.847 -21.954 1.00 68.12 83 ALA A N 1
ATOM 628 C CA . ALA A 1 83 ? 7.609 1.265 -22.261 1.00 68.12 83 ALA A CA 1
ATOM 629 C C . ALA A 1 83 ? 6.573 0.612 -21.335 1.00 68.12 83 ALA A C 1
ATOM 631 O O . ALA A 1 83 ? 5.694 1.313 -20.850 1.00 68.12 83 ALA A O 1
ATOM 632 N N . LEU A 1 84 ? 6.715 -0.680 -21.015 1.00 67.25 84 LEU A N 1
ATOM 633 C CA . LEU A 1 84 ? 5.865 -1.380 -20.039 1.00 67.25 84 LEU A CA 1
ATOM 634 C C . LEU A 1 84 ? 5.902 -0.726 -18.653 1.00 67.25 84 LEU A C 1
ATOM 636 O O . LEU A 1 84 ? 4.872 -0.588 -18.000 1.00 67.25 84 LEU A O 1
ATOM 640 N N . PHE A 1 85 ? 7.087 -0.320 -18.191 1.00 67.94 85 PHE A N 1
ATOM 641 C CA . PHE A 1 85 ? 7.211 0.394 -16.923 1.00 67.94 85 PHE A CA 1
ATOM 642 C C . PHE A 1 85 ? 6.603 1.797 -17.010 1.00 67.94 85 PHE A C 1
ATOM 644 O O . PHE A 1 85 ? 5.863 2.194 -16.118 1.00 67.94 85 PHE A O 1
ATOM 651 N N . THR A 1 86 ? 6.861 2.537 -18.091 1.00 69.44 86 THR A N 1
ATOM 652 C CA . THR A 1 86 ? 6.254 3.856 -18.302 1.00 69.44 86 THR A CA 1
ATOM 653 C C . THR A 1 86 ? 4.735 3.772 -18.395 1.00 69.44 86 THR A C 1
ATOM 655 O O . THR A 1 86 ? 4.077 4.621 -17.818 1.00 69.44 86 THR A O 1
ATOM 658 N N . GLU A 1 87 ? 4.160 2.762 -19.045 1.00 67.94 87 GLU A N 1
ATOM 659 C CA . GLU A 1 87 ? 2.712 2.514 -19.083 1.00 67.94 87 GLU A CA 1
ATOM 660 C C . GLU A 1 87 ? 2.159 2.193 -17.689 1.00 67.94 87 GLU A C 1
ATOM 662 O O . GLU A 1 87 ? 1.104 2.689 -17.306 1.00 67.94 87 GLU A O 1
ATOM 667 N N . ALA A 1 88 ? 2.896 1.416 -16.894 1.00 65.44 88 ALA A N 1
ATOM 668 C CA . ALA A 1 88 ? 2.516 1.107 -15.520 1.00 65.44 88 ALA A CA 1
ATOM 669 C C . ALA A 1 88 ? 2.551 2.343 -14.596 1.00 65.44 88 ALA A C 1
ATOM 671 O O . ALA A 1 88 ? 1.748 2.461 -13.666 1.00 65.44 88 ALA A O 1
ATOM 672 N N . GLU A 1 89 ? 3.475 3.267 -14.869 1.00 68.56 89 GLU A N 1
ATOM 673 C CA . GLU A 1 89 ? 3.658 4.533 -14.154 1.00 68.56 89 GLU A CA 1
ATOM 674 C C . GLU A 1 89 ? 2.845 5.697 -14.730 1.00 68.56 89 GLU A C 1
ATOM 676 O O . GLU A 1 89 ? 2.695 6.708 -14.050 1.00 68.56 89 GLU A O 1
ATOM 681 N N . THR A 1 90 ? 2.341 5.631 -15.964 1.00 63.00 90 THR A N 1
ATOM 682 C CA . THR A 1 90 ? 1.636 6.767 -16.567 1.00 63.00 90 THR A CA 1
ATOM 683 C C . THR A 1 90 ? 0.182 6.774 -16.143 1.00 63.00 90 THR A C 1
ATOM 685 O O . THR A 1 90 ? -0.601 5.868 -16.411 1.00 63.00 90 THR A O 1
ATOM 688 N N . ASP A 1 91 ? -0.152 7.862 -15.465 1.00 51.81 91 ASP A N 1
ATOM 689 C CA . ASP A 1 91 ? -1.489 8.251 -15.063 1.00 51.81 91 ASP A CA 1
ATOM 690 C C . ASP A 1 91 ? -2.317 8.516 -16.330 1.00 51.81 91 ASP A C 1
ATOM 692 O O . ASP A 1 91 ? -2.169 9.550 -16.994 1.00 51.81 91 ASP A O 1
ATOM 696 N N . ARG A 1 92 ? -3.181 7.573 -16.721 1.00 49.78 92 ARG A N 1
ATOM 697 C CA . ARG A 1 92 ? -4.283 7.906 -17.627 1.00 49.78 92 ARG A CA 1
ATOM 698 C C . ARG A 1 92 ? -5.278 8.718 -16.813 1.00 49.78 92 ARG A C 1
ATOM 700 O O . ARG A 1 92 ? -6.198 8.160 -16.235 1.00 49.78 92 ARG A O 1
ATOM 707 N N . ALA A 1 93 ? -5.024 10.024 -16.751 1.00 40.50 93 ALA A N 1
ATOM 708 C CA . ALA A 1 93 ? -5.901 11.082 -16.256 1.00 40.50 93 ALA A CA 1
ATOM 709 C C . ALA A 1 93 ? -7.032 10.589 -15.329 1.00 40.50 93 ALA A C 1
ATOM 711 O O . ALA A 1 93 ? -8.189 10.514 -15.744 1.00 40.50 93 ALA A O 1
ATOM 712 N N . GLY A 1 94 ? -6.688 10.269 -14.078 1.00 51.25 94 GLY A N 1
ATOM 713 C CA . GLY A 1 94 ? -7.664 9.913 -13.042 1.00 51.25 94 GLY A CA 1
ATOM 714 C C . GLY A 1 94 ? -7.706 8.434 -12.656 1.00 51.25 94 GLY A C 1
ATOM 715 O O . GLY A 1 94 ? -8.477 8.080 -11.764 1.00 51.25 94 GLY A O 1
ATOM 716 N N . GLU A 1 95 ? -6.875 7.586 -13.264 1.00 51.94 95 GLU A N 1
ATOM 717 C CA . GLU A 1 95 ? -6.711 6.185 -12.875 1.00 51.94 95 GLU A CA 1
ATOM 718 C C . GLU A 1 95 ? -5.402 5.990 -12.097 1.00 51.94 95 GLU A C 1
ATOM 720 O O . GLU A 1 95 ? -4.300 6.178 -12.608 1.00 51.94 95 GLU A O 1
ATOM 725 N N . ASP A 1 96 ? -5.533 5.608 -10.823 1.00 55.97 96 ASP A N 1
ATOM 726 C CA . ASP A 1 96 ? -4.426 5.416 -9.887 1.00 55.97 96 ASP A CA 1
ATOM 727 C C . ASP A 1 96 ? -3.280 4.578 -10.511 1.00 55.97 96 ASP A C 1
ATOM 729 O O . ASP A 1 96 ? -3.501 3.419 -10.847 1.00 55.97 96 ASP A O 1
ATOM 733 N N . HIS A 1 97 ? -2.025 5.072 -10.537 1.00 62.69 97 HIS A N 1
ATOM 734 C CA . HIS A 1 97 ? -0.805 4.388 -11.058 1.00 62.69 97 HIS A CA 1
ATOM 735 C C . HIS A 1 97 ? -0.647 2.902 -10.661 1.00 62.69 97 HIS A C 1
ATOM 737 O O . HIS A 1 97 ? -0.002 2.615 -9.650 1.00 62.69 97 HIS A O 1
ATOM 743 N N . TRP A 1 98 ? -1.272 1.947 -11.354 1.00 68.25 98 TRP A N 1
ATOM 744 C CA . TRP A 1 98 ? -1.486 0.575 -10.849 1.00 68.25 98 TRP A CA 1
ATOM 745 C C . TRP A 1 98 ? -0.199 -0.157 -10.451 1.00 68.25 98 TRP A C 1
ATOM 747 O O . TRP A 1 98 ? -0.250 -1.143 -9.714 1.00 68.25 98 TRP A O 1
ATOM 757 N N . ASN A 1 99 ? 0.948 0.359 -10.889 1.00 73.69 99 ASN A N 1
ATOM 758 C CA . ASN A 1 99 ? 2.249 -0.132 -10.511 1.00 73.69 99 ASN A CA 1
ATOM 759 C C . ASN A 1 99 ? 2.573 -0.001 -9.019 1.00 73.69 99 ASN A C 1
ATOM 761 O O . ASN A 1 99 ? 3.182 -0.913 -8.481 1.00 73.69 99 ASN A O 1
ATOM 765 N N . LEU A 1 100 ? 2.173 1.068 -8.324 1.00 78.25 100 LEU A N 1
ATOM 766 C CA . LEU A 1 100 ? 2.519 1.258 -6.908 1.00 78.25 100 LEU A CA 1
ATOM 767 C C . LEU A 1 100 ? 1.491 0.574 -5.993 1.00 78.25 100 LEU A C 1
ATOM 769 O O . LEU A 1 100 ? 0.305 0.881 -6.044 1.00 78.25 100 LEU A O 1
ATOM 773 N N . VAL A 1 101 ? 1.918 -0.317 -5.102 1.00 83.69 101 VAL A N 1
ATOM 774 C CA . VAL A 1 101 ? 1.031 -1.045 -4.177 1.00 83.69 101 VAL A CA 1
ATOM 775 C C . VAL A 1 101 ? 1.557 -1.039 -2.746 1.00 83.69 101 VAL A C 1
ATOM 777 O O . VAL A 1 101 ? 2.757 -0.917 -2.497 1.00 83.69 101 VAL A O 1
ATOM 780 N N . LEU A 1 102 ? 0.648 -1.197 -1.779 1.00 90.12 102 LEU A N 1
ATOM 781 C CA . LEU A 1 102 ? 1.012 -1.361 -0.374 1.00 90.12 102 LEU A CA 1
ATOM 782 C C . LEU A 1 102 ? 1.499 -2.788 -0.102 1.00 90.12 102 LEU A C 1
ATOM 784 O O . LEU A 1 102 ? 0.825 -3.769 -0.417 1.00 90.12 102 LEU A O 1
ATOM 788 N N . SER A 1 103 ? 2.642 -2.908 0.562 1.00 89.19 103 SER A N 1
ATOM 789 C CA . SER A 1 103 ? 3.283 -4.172 0.923 1.00 89.19 103 SER A CA 1
ATOM 790 C C . SER A 1 103 ? 3.717 -4.165 2.392 1.00 89.19 103 SER A C 1
ATOM 792 O O . SER A 1 103 ? 3.923 -3.107 2.984 1.00 89.19 103 SER A O 1
ATOM 794 N N . CYS A 1 104 ? 3.830 -5.347 3.001 1.00 89.38 104 CYS A N 1
ATOM 795 C CA . CYS A 1 104 ? 4.500 -5.493 4.292 1.00 89.38 104 CYS A CA 1
ATOM 796 C C . CYS A 1 104 ? 6.010 -5.654 4.100 1.00 89.38 104 CYS A C 1
ATOM 798 O O . CYS A 1 104 ? 6.435 -6.192 3.075 1.00 89.38 104 CYS A O 1
ATOM 800 N N . SER A 1 105 ? 6.801 -5.307 5.117 1.00 86.19 105 SER A N 1
ATOM 801 C CA . SER A 1 105 ? 8.266 -5.462 5.110 1.00 86.19 105 SER A CA 1
ATOM 802 C C . SER A 1 105 ? 8.743 -6.872 4.739 1.00 86.19 105 SER A C 1
ATOM 804 O O . SER A 1 105 ? 9.757 -7.038 4.071 1.00 86.19 105 SER A O 1
ATOM 806 N N . GLU A 1 106 ? 7.994 -7.920 5.103 1.00 84.56 106 GLU A N 1
ATOM 807 C CA . GLU A 1 106 ? 8.315 -9.303 4.713 1.00 84.56 106 GLU A CA 1
ATOM 808 C C . GLU A 1 106 ? 8.098 -9.588 3.219 1.00 84.56 106 GLU A C 1
ATOM 810 O O . GLU A 1 106 ? 8.753 -10.460 2.653 1.00 84.56 106 GLU A O 1
ATOM 815 N N . CYS A 1 107 ? 7.142 -8.929 2.568 1.00 80.38 107 CYS A N 1
ATOM 816 C CA . CYS A 1 107 ? 6.905 -9.109 1.135 1.00 80.38 107 CYS A CA 1
ATOM 817 C C . CYS A 1 107 ? 7.778 -8.166 0.312 1.00 80.38 107 CYS A C 1
ATOM 819 O O . CYS A 1 107 ? 8.275 -8.562 -0.731 1.00 80.38 107 CYS A O 1
ATOM 821 N N . ASN A 1 108 ? 8.008 -6.957 0.804 1.00 80.06 108 ASN A N 1
ATOM 822 C CA . ASN A 1 108 ? 8.859 -5.984 0.143 1.00 80.06 108 ASN A CA 1
ATOM 823 C C . ASN A 1 108 ? 10.342 -6.356 0.302 1.00 80.06 108 ASN A C 1
ATOM 825 O O . ASN A 1 108 ? 10.994 -6.766 -0.656 1.00 80.06 108 ASN A O 1
ATOM 829 N N . GLY A 1 109 ? 10.845 -6.356 1.541 1.00 66.81 109 GLY A N 1
ATOM 830 C CA . GLY A 1 109 ? 12.227 -6.719 1.857 1.00 66.81 109 GLY A CA 1
ATOM 831 C C . GLY A 1 109 ? 12.496 -8.215 1.751 1.00 66.81 109 GLY A C 1
ATOM 832 O O . GLY A 1 109 ? 13.618 -8.637 1.471 1.00 66.81 109 GLY A O 1
ATOM 833 N N . GLY A 1 110 ? 11.468 -9.039 1.950 1.00 51.56 110 GLY A N 1
ATOM 834 C CA . GLY A 1 110 ? 11.659 -10.471 1.892 1.00 51.56 110 GLY A CA 1
ATOM 835 C C . GLY A 1 110 ? 11.635 -11.044 0.478 1.00 51.56 110 GLY A C 1
ATOM 836 O O . GLY A 1 110 ? 12.276 -12.077 0.345 1.00 51.56 110 GLY A O 1
ATOM 837 N N . SER A 1 111 ? 11.026 -10.400 -0.546 1.00 55.50 111 SER A N 1
ATOM 838 C CA . SER A 1 111 ? 11.082 -10.672 -2.014 1.00 55.50 111 SER A CA 1
ATOM 839 C C . SER A 1 111 ? 9.682 -10.806 -2.719 1.00 55.50 111 SER A C 1
ATOM 841 O O . SER A 1 111 ? 8.637 -10.944 -2.098 1.00 55.50 111 SER A O 1
ATOM 843 N N . ARG A 1 112 ? 9.492 -10.928 -4.039 1.00 50.84 112 ARG A N 1
ATOM 844 C CA . ARG A 1 112 ? 9.974 -12.091 -4.807 1.00 50.84 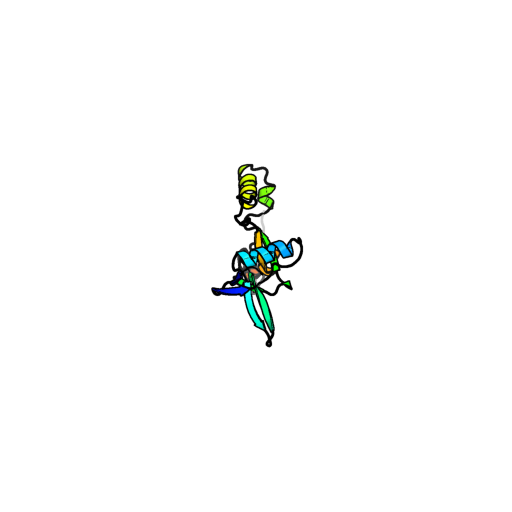112 ARG A CA 1
ATOM 845 C C . ARG A 1 112 ? 10.011 -13.414 -3.954 1.00 50.84 112 ARG A C 1
ATOM 847 O O . ARG A 1 112 ? 10.708 -14.342 -4.341 1.00 50.84 112 ARG A O 1
ATOM 854 N N . ASN A 1 113 ? 9.288 -13.494 -2.811 1.00 44.50 113 A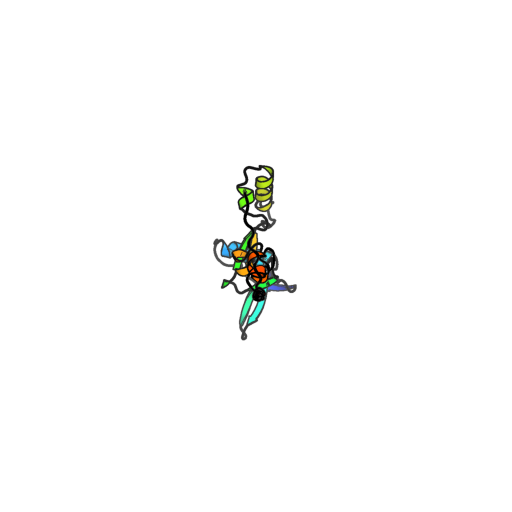SN A N 1
ATOM 855 C CA . ASN A 1 113 ? 9.582 -14.246 -1.570 1.00 44.50 113 ASN A CA 1
ATOM 856 C C . ASN A 1 113 ? 8.932 -15.592 -1.580 1.00 44.50 113 ASN A C 1
ATOM 858 O O . ASN A 1 113 ? 7.810 -15.761 -1.120 1.00 44.50 113 ASN A O 1
ATOM 862 N N . LYS A 1 114 ? 9.567 -16.598 -2.158 1.00 43.34 114 LYS A N 1
ATOM 863 C CA . LYS A 1 114 ? 10.972 -16.783 -2.521 1.00 43.34 114 LYS A CA 1
ATOM 864 C C . LYS A 1 114 ? 11.012 -17.268 -3.994 1.00 43.34 114 LYS A C 1
ATOM 866 O O . LYS A 1 114 ? 9.985 -17.329 -4.668 1.00 43.34 114 LYS A O 1
ATOM 871 N N . HIS A 1 115 ? 12.067 -17.949 -4.396 1.00 43.06 115 HIS A N 1
ATOM 872 C CA . HIS A 1 115 ? 11.843 -19.368 -4.704 1.00 43.06 115 HIS A CA 1
ATOM 873 C C . HIS A 1 115 ? 11.005 -20.025 -3.564 1.00 43.06 115 HIS A C 1
ATOM 875 O O . HIS A 1 115 ? 11.606 -20.607 -2.666 1.00 43.06 115 HIS A O 1
ATOM 881 N N . LYS A 1 116 ? 9.689 -19.723 -3.424 1.00 44.53 116 LYS A N 1
ATOM 882 C CA . LYS A 1 116 ? 8.885 -19.749 -2.163 1.00 44.53 116 LYS A CA 1
ATOM 883 C C . LYS A 1 116 ? 9.246 -20.935 -1.242 1.00 44.53 116 LYS A C 1
ATOM 885 O O . LYS A 1 116 ? 8.795 -22.025 -1.496 1.00 44.53 116 LYS A O 1
ATOM 890 N N . MET A 1 117 ? 9.991 -20.724 -0.145 1.00 42.31 117 MET A N 1
ATOM 891 C CA . MET A 1 117 ? 10.414 -21.740 0.846 1.00 42.31 117 MET A CA 1
ATOM 892 C C . MET A 1 117 ? 11.510 -22.695 0.347 1.00 42.31 117 MET A C 1
ATOM 894 O O . MET A 1 117 ? 11.258 -23.882 0.228 1.00 42.31 117 MET A O 1
ATOM 898 N N . MET A 1 118 ? 12.759 -22.242 0.187 1.00 35.34 118 MET A N 1
ATOM 899 C CA . MET A 1 118 ? 13.887 -23.174 0.340 1.00 35.34 118 MET A CA 1
ATOM 900 C C . MET A 1 118 ? 14.368 -23.145 1.789 1.00 35.34 118 MET A C 1
ATOM 902 O O . MET A 1 118 ? 15.072 -22.234 2.219 1.00 35.34 118 MET A O 1
ATOM 906 N N . LEU A 1 119 ? 13.919 -24.133 2.564 1.00 45.53 119 LEU A N 1
ATOM 907 C CA . LEU A 1 119 ? 14.539 -24.490 3.840 1.00 45.53 119 LEU A CA 1
ATOM 908 C C . LEU A 1 119 ? 15.962 -25.000 3.558 1.00 45.53 119 LEU A C 1
ATOM 910 O O . LEU A 1 119 ? 16.199 -25.545 2.480 1.00 45.53 119 LEU A O 1
ATOM 914 N N . ARG A 1 120 ? 16.900 -24.858 4.509 1.00 40.47 120 ARG A N 1
ATOM 915 C CA . ARG A 1 120 ? 18.317 -25.285 4.369 1.00 40.47 120 ARG A CA 1
ATOM 916 C C . ARG A 1 120 ? 18.499 -26.720 3.831 1.00 40.47 120 ARG A C 1
ATOM 918 O O . ARG A 1 120 ? 19.503 -26.997 3.195 1.00 40.47 120 ARG A O 1
ATOM 925 N N . SER A 1 121 ? 17.512 -27.600 3.998 1.00 41.81 121 SER A N 1
ATOM 926 C CA . SER A 1 121 ? 17.461 -28.958 3.430 1.00 41.81 121 SER A CA 1
ATOM 927 C C . SER A 1 121 ? 17.298 -29.035 1.901 1.00 41.81 121 SER A C 1
ATOM 929 O O . SER A 1 121 ? 17.428 -30.112 1.327 1.00 41.81 121 SER A O 1
ATOM 931 N N . SER A 1 122 ? 17.008 -27.917 1.231 1.00 41.88 122 SER A N 1
ATOM 932 C CA . SER A 1 122 ? 16.726 -27.859 -0.214 1.00 41.88 122 SER A CA 1
ATOM 933 C C . SER A 1 122 ? 17.991 -27.672 -1.063 1.00 41.88 122 SER A C 1
ATOM 935 O O . SER A 1 122 ? 17.933 -27.776 -2.286 1.00 41.88 122 SER A O 1
ATOM 937 N N . PHE A 1 123 ? 19.146 -27.411 -0.437 1.00 41.94 123 PHE A N 1
ATOM 938 C CA . PHE A 1 123 ? 20.432 -27.359 -1.129 1.00 41.94 123 PHE A CA 1
ATOM 939 C C . PHE A 1 123 ? 21.032 -28.765 -1.212 1.00 41.94 123 PHE A C 1
ATOM 941 O O . PHE A 1 123 ? 21.358 -29.370 -0.192 1.00 41.94 123 PHE A O 1
ATOM 948 N N . ALA A 1 124 ? 21.245 -29.268 -2.432 1.00 46.38 124 ALA A N 1
ATOM 949 C CA . ALA A 1 124 ? 21.878 -30.571 -2.667 1.00 46.38 124 ALA A CA 1
ATOM 950 C C . ALA A 1 124 ? 23.220 -30.723 -1.915 1.00 46.38 124 ALA A C 1
ATOM 952 O O . ALA A 1 124 ? 23.493 -31.770 -1.341 1.00 46.38 124 ALA A O 1
ATOM 953 N N . LYS A 1 125 ? 24.000 -29.635 -1.808 1.00 45.50 125 LYS A N 1
ATOM 954 C CA . LYS A 1 125 ? 25.266 -29.592 -1.054 1.00 45.50 125 LYS A CA 1
ATOM 955 C C . LYS A 1 125 ? 25.130 -29.822 0.459 1.00 45.50 125 LYS A C 1
ATOM 957 O O . LYS A 1 125 ? 26.097 -30.275 1.068 1.00 45.50 125 LYS A O 1
ATOM 962 N N . ASP A 1 126 ? 23.981 -29.503 1.052 1.00 48.03 126 ASP A N 1
ATOM 963 C CA . ASP A 1 126 ? 23.737 -29.660 2.493 1.00 48.03 126 ASP A CA 1
ATOM 964 C C . ASP A 1 126 ? 23.065 -31.004 2.814 1.00 48.03 126 ASP A C 1
ATOM 966 O O . ASP A 1 126 ? 23.319 -31.574 3.876 1.00 48.03 126 ASP A O 1
ATOM 970 N N . ARG A 1 127 ? 22.292 -31.565 1.871 1.00 48.34 127 ARG A N 1
ATOM 971 C CA . ARG A 1 127 ? 21.713 -32.916 1.976 1.00 48.34 127 ARG A CA 1
ATOM 972 C C . ARG A 1 127 ? 22.795 -33.999 2.055 1.00 48.34 127 ARG A C 1
ATOM 974 O O . ARG A 1 127 ? 22.688 -34.911 2.867 1.00 48.34 127 ARG A O 1
ATOM 981 N N . ASP A 1 128 ? 23.874 -33.839 1.292 1.00 52.25 128 ASP A N 1
ATOM 982 C CA . ASP A 1 128 ? 24.976 -34.812 1.233 1.00 52.25 128 ASP A CA 1
ATOM 983 C C . ASP A 1 128 ? 25.959 -34.699 2.421 1.00 52.25 128 ASP A C 1
ATOM 985 O O . ASP A 1 128 ? 26.861 -35.524 2.575 1.00 52.25 128 ASP A O 1
ATOM 989 N N . LYS A 1 129 ? 25.796 -33.689 3.291 1.00 52.16 129 LYS A N 1
ATOM 990 C CA . LYS A 1 129 ? 26.628 -33.481 4.492 1.00 52.16 129 LYS A CA 1
ATOM 991 C C . LYS A 1 129 ? 25.973 -33.920 5.805 1.00 52.16 129 LYS A C 1
ATOM 993 O O . LYS A 1 129 ? 26.676 -33.958 6.811 1.00 52.16 129 LYS A O 1
ATOM 998 N N . GLN A 1 130 ? 24.670 -34.215 5.820 1.00 39.97 130 GLN A N 1
ATOM 999 C CA . GLN A 1 130 ? 23.907 -34.450 7.059 1.00 39.97 130 GLN A CA 1
ATOM 1000 C C . GLN A 1 130 ? 23.388 -35.884 7.251 1.00 39.97 130 GLN A C 1
ATOM 1002 O O . GLN A 1 130 ? 22.793 -36.171 8.287 1.00 39.97 130 GLN A O 1
ATOM 1007 N N . GLY A 1 131 ? 23.627 -36.800 6.310 1.00 46.88 131 GLY A N 1
ATOM 1008 C CA . GLY A 1 131 ? 23.427 -38.229 6.569 1.00 46.88 131 GLY A CA 1
ATOM 1009 C C . GLY A 1 131 ? 24.596 -38.804 7.380 1.00 46.88 131 GLY A C 1
ATOM 1010 O O . GLY A 1 131 ? 25.736 -38.393 7.134 1.00 46.88 131 GLY A O 1
ATOM 1011 N N . PRO A 1 132 ? 24.371 -39.738 8.327 1.00 42.22 132 PRO A N 1
ATOM 1012 C CA . PRO A 1 132 ? 25.468 -40.509 8.895 1.00 42.22 132 PRO A CA 1
ATOM 1013 C C . PRO A 1 132 ? 26.215 -41.178 7.740 1.00 42.22 132 PRO A C 1
ATOM 1015 O O . PRO A 1 132 ? 25.638 -41.939 6.968 1.00 42.22 132 PRO A O 1
ATOM 1018 N N . LYS A 1 133 ? 27.496 -40.837 7.576 1.00 46.56 133 LYS A N 1
ATOM 1019 C CA . LYS A 1 133 ? 28.388 -41.632 6.741 1.00 46.56 133 LYS A CA 1
ATOM 1020 C C . LYS A 1 133 ? 28.583 -42.931 7.501 1.00 46.56 133 LYS A C 1
ATOM 1022 O O . LYS A 1 133 ? 29.231 -42.906 8.548 1.00 46.56 133 LYS A O 1
ATOM 1027 N N . ASP A 1 134 ? 28.005 -44.022 7.011 1.00 49.38 134 ASP A N 1
ATOM 1028 C CA . ASP A 1 134 ? 28.409 -45.345 7.468 1.00 49.38 134 ASP A CA 1
ATOM 1029 C C . ASP A 1 134 ? 29.946 -45.395 7.437 1.00 49.38 134 ASP A C 1
ATOM 1031 O O . ASP A 1 134 ? 30.553 -44.961 6.445 1.00 49.38 134 ASP A O 1
ATOM 1035 N N . PRO A 1 135 ? 30.611 -45.818 8.526 1.00 49.31 135 PRO A N 1
ATOM 1036 C CA . PRO A 1 135 ? 32.048 -45.984 8.486 1.00 49.31 135 PRO A CA 1
ATOM 1037 C C . PRO A 1 135 ? 32.382 -47.007 7.391 1.00 49.31 135 PRO A C 1
ATOM 1039 O O . PRO A 1 135 ? 31.677 -48.011 7.254 1.00 49.31 135 PRO A O 1
ATOM 1042 N N . PRO A 1 136 ? 33.434 -46.766 6.590 1.00 50.22 136 PRO A N 1
ATOM 1043 C CA . PRO A 1 136 ? 33.848 -47.720 5.574 1.00 50.22 136 PRO A CA 1
ATOM 1044 C C . PRO A 1 136 ? 34.133 -49.077 6.239 1.00 50.22 136 PRO A C 1
ATOM 1046 O O . PRO A 1 136 ? 34.736 -49.100 7.318 1.00 50.22 136 PRO A O 1
ATOM 1049 N N . PRO A 1 137 ? 33.718 -50.207 5.636 1.00 42.19 137 PRO A N 1
ATOM 1050 C CA . PRO A 1 137 ? 34.065 -51.517 6.160 1.00 42.19 137 PRO A CA 1
ATOM 1051 C C . PRO A 1 137 ? 35.592 -51.652 6.199 1.00 42.19 137 PRO A C 1
ATOM 1053 O O . PRO A 1 137 ? 36.284 -51.468 5.199 1.00 42.19 137 PRO A O 1
ATOM 1056 N N . SER A 1 138 ? 36.103 -51.929 7.396 1.00 48.38 138 SER A N 1
ATOM 1057 C CA . SER A 1 138 ? 37.494 -52.279 7.660 1.00 48.38 138 SER A CA 1
ATOM 1058 C C . SER A 1 138 ? 37.733 -53.752 7.306 1.00 48.38 138 SER A C 1
ATOM 1060 O O . SER A 1 138 ? 36.924 -54.606 7.665 1.00 48.38 138 SER A O 1
ATOM 1062 N N . GLY A 1 139 ? 38.853 -54.040 6.635 1.00 34.41 139 GLY A N 1
ATOM 1063 C CA . GLY A 1 139 ? 39.329 -55.381 6.256 1.00 34.41 139 GLY A CA 1
ATOM 1064 C C . GLY A 1 139 ? 39.734 -55.395 4.778 1.00 34.41 139 GLY A C 1
ATOM 1065 O O . GLY A 1 139 ? 38.901 -55.148 3.921 1.00 34.41 139 GLY A O 1
ATOM 1066 N N . GLY A 1 140 ? 40.989 -55.572 4.368 1.00 34.75 140 GLY A N 1
ATOM 1067 C CA . GLY A 1 140 ? 42.053 -56.413 4.911 1.00 34.75 140 GLY A CA 1
ATOM 1068 C C . GLY A 1 140 ? 42.331 -57.515 3.881 1.00 34.75 140 GLY A C 1
ATOM 1069 O O . GLY A 1 140 ? 41.423 -58.276 3.573 1.00 34.75 140 GLY A O 1
ATOM 1070 N N . GLY A 1 141 ? 43.553 -57.602 3.340 1.00 31.55 141 GLY A N 1
ATOM 1071 C CA . GLY A 1 141 ? 43.959 -58.743 2.505 1.00 31.55 141 GLY A CA 1
ATOM 1072 C C . GLY A 1 141 ? 44.927 -58.412 1.371 1.00 31.55 141 GLY A C 1
ATOM 1073 O O . GLY A 1 141 ? 44.557 -57.773 0.397 1.00 31.55 141 GLY A O 1
ATOM 1074 N N . SER A 1 142 ? 46.164 -58.871 1.535 1.00 39.62 142 SER A N 1
ATOM 1075 C CA . SER A 1 142 ? 47.338 -58.765 0.664 1.00 39.62 142 SER A CA 1
ATOM 1076 C C . SER A 1 142 ? 47.185 -59.348 -0.747 1.00 39.62 142 SER A C 1
ATOM 1078 O O . SER A 1 142 ? 46.452 -60.312 -0.929 1.00 39.62 142 SER A O 1
ATOM 1080 N N . ALA A 1 143 ? 48.040 -58.901 -1.675 1.00 37.16 143 ALA A N 1
ATOM 1081 C CA . ALA A 1 143 ? 48.973 -59.781 -2.396 1.00 37.16 143 ALA A CA 1
ATOM 1082 C C . ALA A 1 143 ? 50.031 -58.948 -3.146 1.00 37.16 143 ALA A C 1
ATOM 1084 O O . ALA A 1 143 ? 49.704 -58.070 -3.939 1.00 37.16 143 ALA A O 1
ATOM 1085 N N . MET A 1 144 ? 51.300 -59.233 -2.847 1.00 48.31 144 MET A N 1
ATOM 1086 C CA . MET A 1 144 ? 52.453 -58.915 -3.688 1.00 48.31 144 MET A CA 1
ATOM 1087 C C . MET A 1 144 ? 52.277 -59.558 -5.069 1.00 48.31 144 MET A C 1
ATOM 1089 O O . MET A 1 144 ? 51.814 -60.694 -5.119 1.00 48.31 144 MET A O 1
ATOM 1093 N N . ASP A 1 145 ? 52.769 -58.923 -6.135 1.00 37.12 145 ASP A N 1
ATOM 1094 C CA . ASP A 1 145 ? 53.535 -59.687 -7.122 1.00 37.12 145 ASP A CA 1
ATOM 1095 C C . ASP A 1 145 ? 54.579 -58.831 -7.853 1.00 37.12 145 ASP A C 1
ATOM 1097 O O . ASP A 1 145 ? 54.407 -57.634 -8.091 1.00 37.12 145 ASP A O 1
ATOM 1101 N N . VAL A 1 146 ? 55.693 -59.497 -8.116 1.00 47.41 146 VAL A N 1
ATOM 1102 C CA . VAL A 1 146 ? 56.955 -59.067 -8.715 1.00 47.41 146 VAL A CA 1
ATOM 1103 C C . VAL A 1 146 ? 56.893 -59.285 -10.234 1.00 47.41 146 VAL A C 1
ATOM 1105 O O . VAL A 1 146 ? 56.094 -60.090 -10.705 1.00 47.41 146 VAL A O 1
ATOM 1108 N N . SER A 1 147 ? 57.826 -58.660 -10.968 1.00 46.62 147 SER A N 1
ATOM 1109 C CA . SER A 1 147 ? 58.219 -58.864 -12.388 1.00 46.62 147 SER A CA 1
ATOM 1110 C C . SER A 1 147 ? 57.773 -57.702 -13.288 1.00 46.62 147 SER A C 1
ATOM 1112 O O . SER A 1 147 ? 56.622 -57.288 -13.245 1.00 46.62 147 SER A O 1
ATOM 1114 N N . THR A 1 148 ? 58.623 -57.081 -14.110 1.00 49.78 148 THR A N 1
ATOM 1115 C CA . THR A 1 148 ? 59.818 -57.568 -14.830 1.00 49.78 148 THR A CA 1
ATOM 1116 C C . THR A 1 148 ? 60.774 -56.408 -15.085 1.00 49.78 148 THR A C 1
ATOM 1118 O O . THR A 1 148 ? 60.264 -55.275 -15.243 1.00 49.78 148 THR A O 1
#

pLDDT: mean 71.48, std 19.47, range [31.55, 95.62]